Protein AF-A0A1H9B6K7-F1 (afdb_monomer_lite)

Structure (mmCIF, N/CA/C/O backbone):
data_AF-A0A1H9B6K7-F1
#
_entry.id   AF-A0A1H9B6K7-F1
#
loop_
_atom_site.group_PDB
_atom_site.id
_atom_site.type_symbol
_atom_site.label_atom_id
_atom_site.label_alt_id
_atom_site.label_comp_id
_atom_site.label_asym_id
_atom_site.label_entity_id
_atom_site.label_seq_id
_atom_site.pdbx_PDB_ins_code
_atom_site.Cartn_x
_atom_site.Cartn_y
_atom_site.Cartn_z
_atom_site.occupancy
_atom_site.B_iso_or_equiv
_atom_site.auth_seq_id
_atom_site.auth_comp_id
_atom_site.auth_asym_id
_atom_site.auth_atom_id
_atom_site.pdbx_PDB_model_num
ATOM 1 N N . MET A 1 1 ? -21.172 1.525 11.448 1.00 54.69 1 MET A N 1
ATOM 2 C CA . MET A 1 1 ? -20.885 1.721 10.002 1.00 54.69 1 MET A CA 1
ATOM 3 C C . MET A 1 1 ? -21.149 0.443 9.206 1.00 54.69 1 MET A C 1
ATOM 5 O O . MET A 1 1 ? -20.931 -0.644 9.722 1.00 54.69 1 MET A O 1
ATOM 9 N N . ASN A 1 2 ? -21.653 0.548 7.972 1.00 69.19 2 ASN A N 1
ATOM 10 C CA . ASN A 1 2 ? -22.141 -0.598 7.195 1.00 69.19 2 ASN A CA 1
ATOM 11 C C . ASN A 1 2 ? -20.975 -1.510 6.749 1.00 69.19 2 ASN A C 1
ATOM 13 O O . ASN A 1 2 ? -20.124 -1.059 5.982 1.00 69.19 2 ASN A O 1
ATOM 17 N N . LYS A 1 3 ? -20.946 -2.793 7.159 1.00 71.75 3 LYS A N 1
ATOM 18 C CA . LYS A 1 3 ? -19.908 -3.786 6.767 1.00 71.75 3 LYS A CA 1
ATOM 19 C C . LYS A 1 3 ? -19.682 -3.854 5.241 1.00 71.75 3 LYS A C 1
ATOM 21 O O . LYS A 1 3 ? -18.608 -4.229 4.780 1.00 71.75 3 LYS A O 1
ATOM 26 N N . LYS A 1 4 ? -20.683 -3.447 4.451 1.00 78.12 4 LYS A N 1
ATOM 27 C CA . LYS A 1 4 ? -20.613 -3.306 2.988 1.00 78.12 4 LYS A CA 1
ATOM 28 C C . LYS A 1 4 ? -19.596 -2.255 2.517 1.00 78.12 4 LYS A C 1
ATOM 30 O O . LYS A 1 4 ? -18.869 -2.529 1.572 1.00 78.12 4 LYS A O 1
ATOM 35 N N . LEU A 1 5 ? -19.515 -1.092 3.173 1.00 79.62 5 LEU A N 1
ATOM 36 C CA . LEU A 1 5 ? -18.613 -0.001 2.774 1.00 79.62 5 LEU A CA 1
ATOM 37 C C . LEU A 1 5 ? -17.141 -0.392 2.972 1.00 79.62 5 LEU A C 1
ATOM 39 O O . LEU A 1 5 ? -16.317 -0.160 2.096 1.00 79.62 5 LEU A O 1
ATOM 43 N N . TRP A 1 6 ? -16.833 -1.053 4.091 1.00 76.88 6 TRP A N 1
ATOM 44 C CA . TRP A 1 6 ? -15.493 -1.575 4.379 1.00 76.88 6 TRP A CA 1
ATOM 45 C C . TRP A 1 6 ? -15.034 -2.578 3.326 1.00 76.88 6 TRP A C 1
ATOM 47 O O . TRP A 1 6 ? -13.929 -2.467 2.804 1.00 76.88 6 TRP A O 1
ATOM 57 N N . LYS A 1 7 ? -15.907 -3.530 2.974 1.00 78.69 7 LYS A N 1
ATOM 58 C CA . LYS A 1 7 ? -15.622 -4.512 1.923 1.00 78.69 7 LYS A CA 1
ATOM 59 C C . LYS A 1 7 ? -15.437 -3.842 0.562 1.00 78.69 7 LYS A C 1
ATOM 61 O O . LYS A 1 7 ? -14.528 -4.213 -0.165 1.00 78.69 7 LYS A O 1
ATOM 66 N N . LEU A 1 8 ? -16.253 -2.840 0.229 1.00 81.56 8 LEU A N 1
ATOM 67 C CA . LEU A 1 8 ? -16.123 -2.104 -1.029 1.00 81.56 8 LEU A CA 1
ATOM 68 C C . LEU A 1 8 ? -14.763 -1.397 -1.135 1.00 81.56 8 LEU A C 1
ATOM 70 O O . LEU A 1 8 ? -14.057 -1.583 -2.122 1.00 81.56 8 LEU A O 1
ATOM 74 N N . LEU A 1 9 ? -14.378 -0.633 -0.107 1.00 78.88 9 LEU A N 1
ATOM 75 C CA . LEU A 1 9 ? -13.087 0.064 -0.068 1.00 78.88 9 LEU A CA 1
ATOM 76 C C . LEU A 1 9 ? -11.920 -0.918 -0.124 1.00 78.88 9 LEU A C 1
ATOM 78 O O . LEU A 1 9 ? -10.951 -0.691 -0.840 1.00 78.88 9 LEU A O 1
ATOM 82 N N . TRP A 1 10 ? -12.053 -2.046 0.569 1.00 83.12 10 TRP A N 1
ATOM 83 C CA . TRP A 1 10 ? -11.078 -3.121 0.529 1.00 83.12 10 TRP A CA 1
ATOM 84 C C . TRP A 1 10 ? -10.852 -3.669 -0.886 1.00 83.12 10 TRP A C 1
ATOM 86 O O . TRP A 1 10 ? -9.706 -3.830 -1.297 1.00 83.12 10 TRP A O 1
ATOM 96 N N . PHE A 1 11 ? -11.917 -3.910 -1.656 1.00 84.12 11 PHE A N 1
ATOM 97 C CA . PHE A 1 11 ? -11.806 -4.363 -3.050 1.00 84.12 11 PHE A CA 1
ATOM 98 C C . PHE A 1 11 ? -11.338 -3.271 -4.020 1.00 84.12 11 PHE A C 1
ATOM 100 O O . PHE A 1 11 ? -10.838 -3.592 -5.098 1.00 84.12 11 PHE A O 1
ATOM 107 N N . GLY A 1 12 ? -11.455 -1.994 -3.650 1.00 82.88 12 GLY A N 1
ATOM 108 C CA . GLY A 1 12 ? -10.923 -0.887 -4.444 1.00 82.88 12 GLY A CA 1
ATOM 109 C C . GLY A 1 12 ? -9.396 -0.908 -4.552 1.00 82.88 12 GLY A C 1
ATOM 110 O O . GLY A 1 12 ? -8.849 -0.509 -5.575 1.00 82.88 12 GLY A O 1
ATOM 111 N N . VAL A 1 13 ? -8.701 -1.431 -3.539 1.00 84.50 13 VAL A N 1
ATOM 112 C CA . VAL A 1 13 ? -7.232 -1.379 -3.460 1.00 84.50 13 VAL A CA 1
ATOM 113 C C . VAL A 1 13 ? -6.534 -2.260 -4.507 1.00 84.50 13 VAL A C 1
ATOM 115 O O . VAL A 1 13 ? -5.581 -1.786 -5.112 1.00 84.50 13 VAL A O 1
ATOM 118 N N . PRO A 1 14 ? -6.946 -3.509 -4.799 1.00 85.44 14 PRO A N 1
ATOM 119 C CA . PRO A 1 14 ? -6.392 -4.242 -5.941 1.00 85.44 14 PRO A CA 1
ATOM 120 C C . PRO A 1 14 ? -6.702 -3.579 -7.287 1.00 85.44 14 PRO A C 1
ATOM 122 O O . PRO A 1 14 ? -5.875 -3.616 -8.199 1.00 85.44 14 PRO A O 1
ATOM 125 N N . LEU A 1 15 ? -7.874 -2.946 -7.415 1.00 87.69 15 LEU A N 1
ATOM 126 C CA . LEU A 1 15 ? -8.299 -2.304 -8.658 1.00 87.69 15 LEU A CA 1
ATOM 127 C C . LEU A 1 15 ? -7.374 -1.139 -9.037 1.00 87.69 15 LEU A C 1
ATOM 129 O O . LEU A 1 15 ? -7.020 -1.008 -10.207 1.00 87.69 15 LEU A O 1
ATOM 133 N N . THR A 1 16 ? -6.916 -0.338 -8.069 1.00 87.94 16 THR A N 1
ATOM 134 C CA . THR A 1 16 ? -5.966 0.753 -8.348 1.00 87.94 16 THR A CA 1
ATOM 135 C C . THR A 1 16 ? -4.647 0.237 -8.923 1.00 87.94 16 THR A C 1
ATOM 137 O O . THR A 1 16 ? -4.093 0.864 -9.820 1.00 87.94 16 THR A O 1
ATOM 140 N N . LYS A 1 17 ? -4.179 -0.952 -8.515 1.00 89.06 17 LYS A N 1
ATOM 141 C CA . LYS A 1 17 ? -2.950 -1.562 -9.056 1.00 89.06 17 LYS A CA 1
ATOM 142 C C . LYS A 1 17 ? -3.127 -1.987 -10.502 1.00 89.06 17 LYS A C 1
ATOM 144 O O . LYS A 1 17 ? -2.222 -1.781 -11.304 1.00 89.06 17 LYS A O 1
ATOM 149 N N . VAL A 1 18 ? -4.292 -2.534 -10.847 1.00 87.38 18 VAL A N 1
ATOM 150 C CA . VAL A 1 18 ? -4.631 -2.851 -12.241 1.00 87.38 18 VAL A CA 1
ATOM 151 C C . VAL A 1 18 ? -4.620 -1.578 -13.086 1.00 87.38 18 VAL A C 1
ATOM 153 O O . VAL A 1 18 ? -4.029 -1.568 -14.163 1.00 87.38 18 VAL A O 1
ATOM 156 N N . VAL A 1 19 ? -5.200 -0.485 -12.577 1.00 89.56 19 VAL A N 1
ATOM 157 C CA . VAL A 1 19 ? -5.180 0.819 -13.257 1.00 89.56 19 VAL A CA 1
ATOM 158 C C . VAL A 1 19 ? -3.749 1.323 -13.435 1.00 89.56 19 VAL A C 1
ATOM 160 O O . VAL A 1 19 ? -3.380 1.712 -14.539 1.00 89.56 19 VAL A O 1
ATOM 163 N N . TYR A 1 20 ? -2.911 1.282 -12.400 1.00 89.38 20 TYR A N 1
ATOM 164 C CA . TYR A 1 20 ? -1.531 1.751 -12.513 1.00 89.38 20 TYR A CA 1
ATOM 165 C C . TYR A 1 20 ? -0.683 0.877 -13.443 1.00 89.38 20 TYR A C 1
ATOM 167 O O . TYR A 1 20 ? 0.108 1.407 -14.220 1.00 89.38 20 TYR A O 1
ATOM 175 N N . ALA A 1 21 ? -0.874 -0.444 -13.427 1.00 85.12 21 ALA A N 1
ATOM 176 C CA . ALA A 1 21 ? -0.224 -1.357 -14.362 1.00 85.12 21 ALA A CA 1
ATOM 177 C C . ALA A 1 21 ? -0.655 -1.078 -15.811 1.00 85.12 21 ALA A C 1
ATOM 179 O O . ALA A 1 21 ? 0.183 -1.043 -16.710 1.00 85.12 21 ALA A O 1
ATOM 180 N N . PHE A 1 22 ? -1.944 -0.808 -16.041 1.00 88.69 22 PHE A N 1
ATOM 181 C CA . PHE A 1 22 ? -2.456 -0.416 -17.353 1.00 88.69 22 PHE A CA 1
ATOM 182 C C . PHE A 1 22 ? -1.885 0.930 -17.824 1.00 88.69 22 PHE A C 1
ATOM 184 O O . PHE A 1 22 ? -1.476 1.064 -18.979 1.00 88.69 22 PHE A O 1
ATOM 191 N N . LEU A 1 23 ? -1.812 1.924 -16.934 1.00 87.44 23 LEU A N 1
ATOM 192 C CA . LEU A 1 23 ? -1.208 3.223 -17.234 1.00 87.44 23 LEU A CA 1
ATOM 193 C C . LEU A 1 23 ? 0.291 3.098 -17.520 1.00 87.44 23 LEU A C 1
ATOM 195 O O . LEU A 1 23 ? 0.789 3.765 -18.426 1.00 87.44 23 LEU A O 1
ATOM 199 N N . ALA A 1 24 ? 1.000 2.234 -16.792 1.00 84.56 24 ALA A N 1
ATOM 200 C CA . ALA A 1 24 ? 2.410 1.946 -17.027 1.00 84.56 24 ALA A CA 1
ATOM 201 C C . ALA A 1 24 ? 2.603 1.288 -18.398 1.00 84.56 24 ALA A C 1
ATOM 203 O O . ALA A 1 24 ? 3.411 1.751 -19.190 1.00 84.56 24 ALA A O 1
ATOM 204 N N . TYR A 1 25 ? 1.792 0.280 -18.727 1.00 83.06 25 TYR A N 1
ATOM 205 C CA . TYR A 1 25 ? 1.819 -0.367 -20.040 1.00 83.06 25 TYR A CA 1
ATOM 206 C C . TYR A 1 25 ? 1.524 0.610 -21.190 1.00 83.06 25 TYR A C 1
ATOM 208 O O . TYR A 1 25 ? 2.157 0.549 -22.246 1.00 83.06 25 TYR A O 1
ATOM 216 N N . SER A 1 26 ? 0.571 1.522 -20.984 1.00 85.88 26 SER A N 1
ATOM 217 C CA . SER A 1 26 ? 0.190 2.527 -21.983 1.00 85.88 26 SER A CA 1
ATOM 218 C C . SER A 1 26 ? 1.299 3.557 -22.213 1.00 85.88 26 SER A C 1
ATOM 220 O O . SER A 1 26 ? 1.520 3.993 -23.341 1.00 85.88 26 SER A O 1
ATOM 222 N N . ASN A 1 27 ? 2.040 3.913 -21.162 1.00 80.44 27 ASN A N 1
ATOM 223 C CA . ASN A 1 27 ? 3.218 4.768 -21.244 1.00 80.44 27 ASN A CA 1
ATOM 224 C C . ASN A 1 27 ? 4.459 3.911 -21.498 1.00 80.44 27 ASN A C 1
ATOM 226 O O . ASN A 1 27 ? 5.255 3.679 -20.590 1.00 80.44 27 ASN A O 1
ATOM 230 N N . ARG A 1 28 ? 4.617 3.433 -22.741 1.00 69.31 28 ARG A N 1
ATOM 231 C CA . ARG A 1 28 ? 5.777 2.633 -23.158 1.00 69.31 28 ARG A CA 1
ATOM 232 C C . ARG A 1 28 ? 7.077 3.390 -22.895 1.00 69.31 28 ARG A C 1
ATOM 234 O O . ARG A 1 28 ? 7.497 4.218 -23.700 1.00 69.31 28 ARG A O 1
ATOM 241 N N . LYS A 1 29 ? 7.718 3.070 -21.776 1.00 80.00 29 LYS A N 1
ATOM 242 C CA . LYS A 1 29 ? 9.073 3.491 -21.453 1.00 80.00 29 LYS A CA 1
ATOM 243 C C . LYS A 1 29 ? 10.009 2.312 -21.653 1.00 80.00 29 LYS A C 1
ATOM 245 O O . LYS A 1 29 ? 9.654 1.176 -21.333 1.00 80.00 29 LYS A O 1
ATOM 250 N N . GLU A 1 30 ? 11.180 2.581 -22.216 1.00 84.19 30 GLU A N 1
ATOM 251 C CA . GLU A 1 30 ? 12.222 1.568 -22.321 1.00 84.19 30 GLU A CA 1
ATOM 252 C C . GLU A 1 30 ? 12.595 1.091 -20.915 1.00 84.19 30 GLU A C 1
ATOM 254 O O . GLU A 1 30 ? 12.713 1.893 -19.985 1.00 84.19 30 GLU A O 1
ATOM 259 N N . ILE A 1 31 ? 12.677 -0.227 -20.747 1.00 83.62 31 ILE A N 1
ATOM 260 C CA . ILE A 1 31 ? 12.944 -0.822 -19.444 1.00 83.62 31 ILE A CA 1
ATOM 261 C C . ILE A 1 31 ? 14.420 -0.609 -19.137 1.00 83.62 31 ILE A C 1
ATOM 263 O O . ILE A 1 31 ? 15.281 -1.234 -19.751 1.00 83.62 31 ILE A O 1
ATOM 267 N N . ASP A 1 32 ? 14.690 0.230 -18.144 1.00 82.69 32 ASP A N 1
ATOM 268 C CA . ASP A 1 32 ? 16.015 0.414 -17.573 1.00 82.69 32 ASP A CA 1
ATOM 269 C C . ASP A 1 32 ? 15.981 0.018 -16.097 1.00 82.69 32 ASP A C 1
ATOM 271 O O . ASP A 1 32 ? 15.418 0.699 -15.242 1.00 82.69 32 ASP A O 1
ATOM 275 N N . ASN A 1 33 ? 16.594 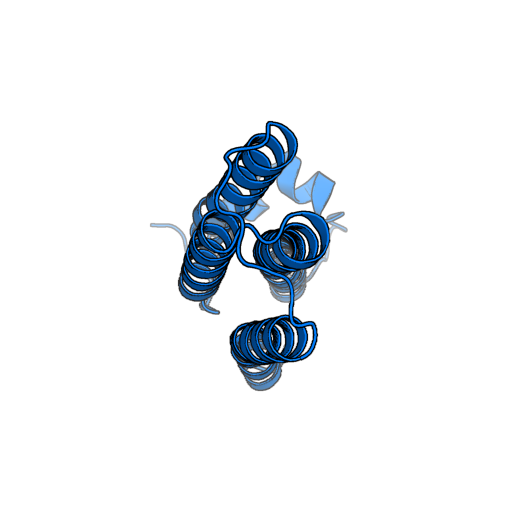-1.124 -15.795 1.00 82.00 33 ASN A N 1
ATOM 276 C CA . ASN A 1 33 ? 16.688 -1.646 -14.436 1.00 82.00 33 ASN A CA 1
ATOM 277 C C . ASN A 1 33 ? 17.926 -1.131 -13.687 1.00 82.00 33 ASN A C 1
ATOM 279 O O . ASN A 1 33 ? 18.292 -1.693 -12.651 1.00 82.00 33 ASN A O 1
ATOM 283 N N . SER A 1 34 ? 18.568 -0.068 -14.180 1.00 83.12 34 SER A N 1
ATOM 284 C CA . SER A 1 34 ? 19.658 0.592 -13.475 1.00 83.12 34 SER A CA 1
ATOM 285 C C . SER A 1 34 ? 19.214 1.032 -12.076 1.00 83.12 34 SER A C 1
ATOM 287 O O . SER A 1 34 ? 18.144 1.617 -11.851 1.00 83.12 34 SER A O 1
ATOM 289 N N . PHE A 1 35 ? 20.039 0.699 -11.084 1.00 75.75 35 PHE A N 1
ATOM 290 C CA . PHE A 1 35 ? 19.767 1.019 -9.689 1.00 75.75 35 PHE A CA 1
ATOM 291 C C . PHE A 1 35 ? 20.222 2.448 -9.392 1.00 75.75 35 PHE A C 1
ATOM 293 O O . PHE A 1 35 ? 21.317 2.699 -8.895 1.00 75.75 35 PHE A O 1
ATOM 300 N N . GLN A 1 36 ? 19.373 3.408 -9.747 1.00 84.12 36 GLN A N 1
ATOM 301 C CA . GLN A 1 36 ? 19.594 4.816 -9.437 1.00 84.12 36 GLN A CA 1
ATOM 302 C C . GLN A 1 36 ? 19.340 5.088 -7.946 1.00 84.12 36 GLN A C 1
ATOM 304 O O . GLN A 1 36 ? 18.469 4.474 -7.326 1.00 84.12 36 GLN A O 1
ATOM 309 N N . MET A 1 37 ? 20.051 6.063 -7.369 1.00 86.62 37 MET A N 1
ATOM 310 C CA . MET A 1 37 ? 19.877 6.449 -5.957 1.00 86.62 37 MET A CA 1
ATOM 311 C C . MET A 1 37 ? 18.441 6.888 -5.639 1.00 86.62 37 MET A C 1
ATOM 313 O O . MET A 1 37 ? 17.933 6.605 -4.557 1.00 86.62 37 MET A O 1
ATOM 317 N N . VAL A 1 38 ? 17.759 7.518 -6.601 1.00 83.56 38 VAL A N 1
ATOM 318 C CA . VAL A 1 38 ? 16.340 7.890 -6.478 1.00 83.56 38 VAL A CA 1
ATOM 319 C C . VAL A 1 38 ? 15.454 6.644 -6.368 1.00 83.56 38 VAL A C 1
ATOM 321 O O . VAL A 1 38 ? 14.600 6.587 -5.484 1.00 83.56 38 VAL A O 1
ATOM 324 N N . SER A 1 39 ? 15.708 5.613 -7.186 1.00 83.94 39 SER A N 1
ATOM 325 C CA . SER A 1 39 ? 15.005 4.323 -7.111 1.00 83.94 39 SER A CA 1
ATOM 326 C C . SER A 1 39 ? 15.174 3.674 -5.740 1.00 83.94 39 SER A C 1
ATOM 328 O O . SER A 1 39 ? 14.206 3.186 -5.162 1.00 83.94 39 SER A O 1
ATOM 330 N N . LEU A 1 40 ? 16.399 3.697 -5.207 1.00 86.62 40 LEU A N 1
ATOM 331 C CA . LEU A 1 40 ? 16.714 3.131 -3.899 1.00 86.62 40 LEU A CA 1
ATOM 332 C C . LEU A 1 40 ? 16.003 3.885 -2.767 1.00 86.62 40 LEU A C 1
ATOM 334 O O . LEU A 1 40 ? 15.415 3.260 -1.887 1.00 86.62 40 LEU A O 1
ATOM 338 N N . LEU A 1 41 ? 16.023 5.218 -2.794 1.00 88.69 41 LEU A N 1
ATOM 339 C CA . LEU A 1 41 ? 15.378 6.044 -1.774 1.00 88.69 41 LEU A CA 1
ATOM 340 C C . LEU A 1 41 ? 13.860 5.823 -1.749 1.00 88.69 41 LEU A C 1
ATOM 342 O O . LEU A 1 41 ? 13.276 5.633 -0.683 1.00 88.69 41 LEU A O 1
ATOM 346 N N . ILE A 1 42 ? 13.233 5.774 -2.925 1.00 87.69 42 ILE A N 1
ATOM 347 C CA . ILE A 1 42 ? 11.802 5.493 -3.059 1.00 87.69 42 ILE A CA 1
ATOM 348 C C . ILE A 1 42 ? 11.464 4.084 -2.568 1.00 87.69 42 ILE A C 1
ATOM 350 O O . ILE A 1 42 ? 10.479 3.905 -1.850 1.00 87.69 42 ILE A O 1
ATOM 354 N N . LEU A 1 43 ? 12.295 3.096 -2.907 1.00 88.81 43 LEU A N 1
ATOM 355 C CA . LEU A 1 43 ? 12.138 1.731 -2.421 1.00 88.81 43 LEU A CA 1
ATOM 356 C C . LEU A 1 43 ? 12.162 1.689 -0.887 1.00 88.81 43 LEU A C 1
ATOM 358 O O . LEU A 1 43 ? 11.259 1.119 -0.283 1.00 88.81 43 LEU A O 1
ATOM 362 N N . ILE A 1 44 ? 13.143 2.334 -0.251 1.00 90.94 44 ILE A N 1
ATOM 363 C CA . ILE A 1 44 ? 13.265 2.376 1.213 1.00 90.94 44 ILE A CA 1
ATOM 364 C C . ILE A 1 44 ? 12.030 3.020 1.849 1.00 90.94 44 ILE A C 1
ATOM 366 O O . ILE A 1 44 ? 11.445 2.444 2.766 1.00 90.94 44 ILE A O 1
ATOM 370 N N . ILE A 1 45 ? 11.598 4.183 1.353 1.00 89.25 45 ILE A N 1
ATOM 371 C CA . ILE A 1 45 ? 10.417 4.875 1.888 1.00 89.25 45 ILE A CA 1
ATOM 372 C C . ILE A 1 45 ? 9.172 3.995 1.735 1.00 89.25 45 ILE A C 1
ATOM 374 O O . ILE A 1 45 ? 8.430 3.820 2.700 1.00 89.25 45 ILE A O 1
ATOM 378 N N . GLY A 1 46 ? 8.964 3.398 0.559 1.00 88.88 46 GLY A N 1
ATOM 379 C CA . GLY A 1 46 ? 7.821 2.523 0.299 1.00 88.88 46 GLY A CA 1
ATOM 380 C C . GLY A 1 46 ? 7.823 1.244 1.146 1.00 88.88 46 GLY A C 1
ATOM 381 O O . GLY A 1 46 ? 6.768 0.795 1.595 1.00 88.88 46 GLY A O 1
ATOM 382 N N . LEU A 1 47 ? 8.999 0.677 1.433 1.00 89.94 47 LEU A N 1
ATOM 383 C CA . LEU A 1 47 ? 9.135 -0.453 2.356 1.00 89.94 47 LEU A CA 1
ATOM 384 C C . LEU A 1 47 ? 8.782 -0.051 3.791 1.00 89.94 47 LEU A C 1
ATOM 386 O O . LEU A 1 47 ? 8.065 -0.790 4.469 1.00 89.94 47 LEU A O 1
ATOM 390 N N . ILE A 1 48 ? 9.235 1.120 4.250 1.00 91.44 48 ILE A N 1
ATOM 391 C CA . ILE A 1 48 ? 8.905 1.639 5.584 1.00 91.44 48 ILE A CA 1
ATOM 392 C C . ILE A 1 48 ? 7.394 1.867 5.704 1.00 91.44 48 ILE A C 1
ATOM 394 O O . ILE A 1 48 ? 6.794 1.411 6.678 1.00 91.44 48 ILE A O 1
ATOM 398 N N . THR A 1 49 ? 6.753 2.505 4.718 1.00 89.06 49 THR A N 1
ATOM 399 C CA . THR A 1 49 ? 5.303 2.762 4.767 1.00 89.06 49 THR A CA 1
ATOM 400 C C . THR A 1 49 ? 4.491 1.468 4.768 1.00 89.06 49 THR A C 1
ATOM 402 O O . THR A 1 49 ? 3.575 1.329 5.580 1.00 89.06 49 THR A O 1
ATOM 405 N N . CYS A 1 50 ? 4.852 0.486 3.933 1.00 88.62 50 CYS A N 1
ATOM 406 C CA . CYS A 1 50 ? 4.187 -0.820 3.916 1.00 88.62 50 CYS A CA 1
ATOM 407 C C . CYS A 1 50 ? 4.399 -1.585 5.227 1.00 88.62 50 CYS A C 1
ATOM 409 O O . CYS A 1 50 ? 3.454 -2.157 5.766 1.00 88.62 50 CYS A O 1
ATOM 411 N N . THR A 1 51 ? 5.615 -1.563 5.777 1.00 89.38 51 THR A N 1
ATOM 412 C CA . THR A 1 51 ? 5.933 -2.243 7.041 1.00 89.38 51 THR A CA 1
ATOM 413 C C . THR A 1 51 ? 5.160 -1.632 8.205 1.00 89.38 51 THR A C 1
ATOM 415 O O . THR A 1 51 ? 4.557 -2.362 8.988 1.00 89.38 51 THR A O 1
ATOM 418 N N . LEU A 1 52 ? 5.112 -0.299 8.300 1.00 88.94 52 LEU A N 1
ATOM 419 C CA . LEU A 1 52 ? 4.305 0.393 9.308 1.00 88.94 52 LEU A CA 1
ATOM 420 C C . LEU A 1 52 ? 2.822 0.047 9.167 1.00 88.94 52 LEU A C 1
ATOM 422 O O . LEU A 1 52 ? 2.168 -0.236 10.170 1.00 88.94 52 LEU A O 1
ATOM 426 N N . SER A 1 53 ? 2.314 0.004 7.933 1.00 87.69 53 SER A N 1
ATOM 427 C CA . SER A 1 53 ? 0.937 -0.397 7.646 1.00 87.69 53 SER A CA 1
ATOM 428 C C . SER A 1 53 ? 0.640 -1.817 8.148 1.00 87.69 53 SER A C 1
ATOM 430 O O . SER A 1 53 ? -0.315 -2.020 8.895 1.00 87.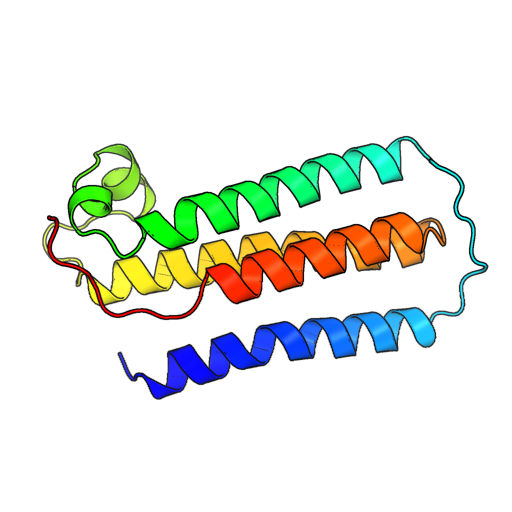69 53 SER A O 1
ATOM 432 N N . ILE A 1 54 ? 1.518 -2.784 7.861 1.00 87.62 54 ILE A N 1
ATOM 433 C CA . ILE A 1 54 ? 1.395 -4.170 8.341 1.00 87.62 54 ILE A CA 1
ATOM 434 C C . ILE A 1 54 ? 1.466 -4.245 9.871 1.00 87.62 54 ILE A C 1
ATOM 436 O O . ILE A 1 54 ? 0.643 -4.914 10.493 1.00 87.62 54 ILE A O 1
ATOM 440 N N . LEU A 1 55 ? 2.423 -3.567 10.505 1.00 88.00 55 LEU A N 1
ATOM 441 C CA . LEU A 1 55 ? 2.593 -3.622 11.961 1.00 88.00 55 LEU A CA 1
ATOM 442 C C . LEU A 1 55 ? 1.400 -3.018 12.707 1.00 88.00 55 LEU A C 1
ATOM 444 O O . LEU A 1 55 ? 0.986 -3.547 13.740 1.00 88.00 55 LEU A O 1
ATOM 448 N N . LEU A 1 56 ? 0.846 -1.922 12.189 1.00 86.56 56 LEU A N 1
ATOM 449 C CA . LEU A 1 56 ? -0.302 -1.253 12.791 1.00 86.56 56 LEU A CA 1
ATOM 450 C C . LEU A 1 56 ? -1.613 -1.982 12.494 1.00 86.56 56 LEU A C 1
ATOM 452 O O . LEU A 1 56 ? -2.470 -2.004 13.372 1.00 86.56 56 LEU A O 1
ATOM 456 N N . SER A 1 57 ? -1.740 -2.662 11.349 1.00 84.88 57 SER A N 1
ATOM 457 C CA . SER A 1 57 ? -2.950 -3.408 10.961 1.00 84.88 57 SER A CA 1
ATOM 458 C C . SER A 1 57 ? -3.462 -4.357 12.047 1.00 84.88 57 SER A C 1
ATOM 460 O O . SER A 1 57 ? -4.661 -4.480 12.269 1.00 84.88 57 SER A O 1
ATOM 462 N N . ARG A 1 58 ? -2.549 -4.998 12.784 1.00 80.19 58 ARG A N 1
ATOM 463 C CA . ARG A 1 58 ? -2.893 -5.923 13.871 1.00 80.19 58 ARG A CA 1
ATOM 464 C C . ARG A 1 58 ? -3.319 -5.207 15.147 1.00 80.19 58 ARG A C 1
ATOM 466 O O . ARG A 1 58 ? -4.113 -5.747 15.908 1.00 80.19 58 ARG A O 1
ATOM 473 N N . LYS A 1 59 ? -2.782 -4.010 15.379 1.00 84.94 59 LYS A N 1
ATOM 474 C CA . LYS A 1 59 ? -2.999 -3.233 16.602 1.00 84.94 59 LYS A CA 1
ATOM 475 C C . LYS A 1 59 ? -4.273 -2.397 16.542 1.00 84.94 59 LYS A C 1
ATOM 477 O O . LYS A 1 59 ? -4.905 -2.211 17.570 1.00 84.94 59 LYS A O 1
ATOM 482 N N . ILE A 1 60 ? -4.698 -1.948 15.357 1.00 85.50 60 ILE A N 1
ATOM 483 C CA . ILE A 1 60 ? -5.903 -1.109 15.215 1.00 85.50 60 ILE A CA 1
ATOM 484 C C . ILE A 1 60 ? -7.211 -1.815 15.603 1.00 85.50 60 ILE A C 1
ATOM 486 O O . ILE A 1 60 ? -8.224 -1.141 15.759 1.00 85.50 60 ILE A O 1
ATOM 490 N N . TYR A 1 61 ? -7.206 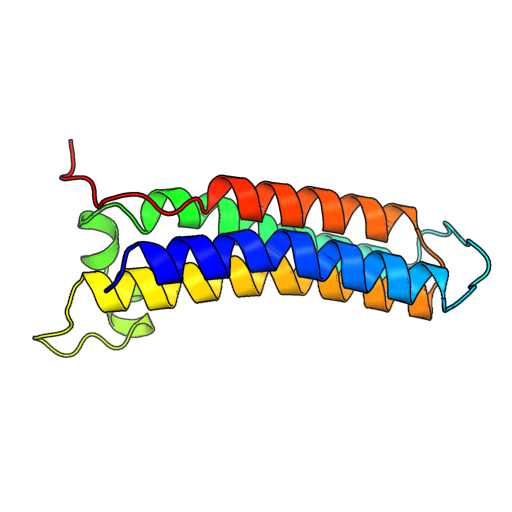-3.141 15.760 1.00 82.69 61 TYR A N 1
ATOM 491 C CA . TYR A 1 61 ? -8.366 -3.927 16.199 1.00 82.69 61 TYR A CA 1
ATOM 492 C C . TYR A 1 61 ? -8.290 -4.351 17.676 1.00 82.69 61 TYR A C 1
ATOM 494 O O . TYR A 1 61 ? -9.151 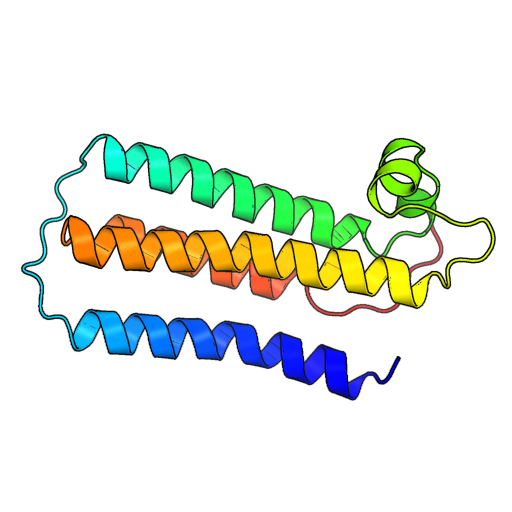-5.099 18.135 1.00 82.69 61 TYR A O 1
ATOM 502 N N . GLN A 1 62 ? -7.257 -3.913 18.405 1.00 84.50 62 GLN A N 1
ATOM 503 C CA . GLN A 1 62 ? -7.096 -4.146 19.843 1.00 84.50 62 GLN A CA 1
ATOM 504 C C . GLN A 1 62 ? -7.598 -2.929 20.617 1.00 84.50 62 GLN A C 1
ATOM 506 O O . GLN A 1 62 ? -7.236 -1.795 20.292 1.00 84.50 62 GLN A O 1
ATOM 511 N N . LYS A 1 63 ? -8.396 -3.145 21.664 1.00 77.69 63 LYS A N 1
ATOM 512 C CA . LYS A 1 63 ? -8.989 -2.048 22.440 1.00 77.69 63 LYS A CA 1
ATOM 513 C C . LYS A 1 63 ? -7.916 -1.244 23.185 1.00 77.69 63 LYS A C 1
ATOM 515 O O . LYS A 1 63 ? -7.891 -0.016 23.074 1.00 77.69 63 LYS A O 1
ATOM 520 N N . ASN A 1 64 ? -6.941 -1.930 23.787 1.00 80.88 64 ASN A N 1
ATOM 521 C CA . ASN A 1 64 ? -5.762 -1.332 24.428 1.00 80.88 64 ASN A CA 1
ATOM 522 C C . ASN A 1 64 ? -4.966 -0.358 23.535 1.00 80.88 64 ASN A C 1
ATOM 524 O O . ASN A 1 64 ? -4.328 0.574 24.032 1.00 80.88 64 ASN A O 1
ATOM 528 N N . PHE A 1 65 ? -4.993 -0.522 22.206 1.00 83.31 65 PHE A N 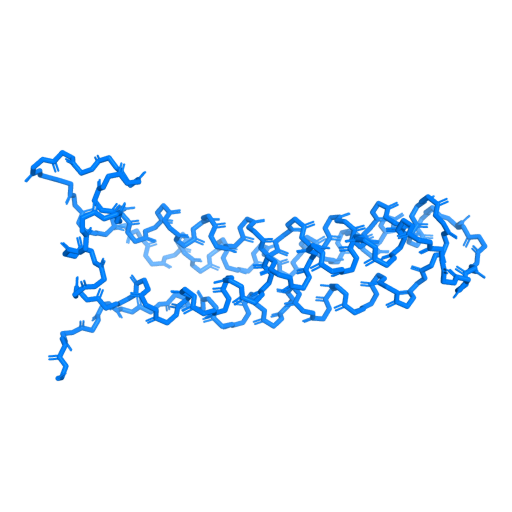1
ATOM 529 C CA . PHE A 1 65 ? -4.290 0.385 21.292 1.00 83.31 65 PHE A CA 1
ATOM 530 C C . PHE A 1 65 ? -4.836 1.817 21.368 1.00 83.31 65 PHE A C 1
ATOM 532 O O . PHE A 1 65 ? -4.062 2.777 21.363 1.00 83.31 65 PHE A O 1
ATOM 539 N N . TYR A 1 66 ? -6.155 1.964 21.505 1.00 78.44 66 TYR A N 1
ATOM 540 C CA . TYR A 1 66 ? -6.820 3.264 21.607 1.00 78.44 66 TYR A CA 1
ATOM 541 C C . TYR A 1 66 ? -6.695 3.886 22.990 1.00 78.44 66 TYR A C 1
ATOM 543 O O . TYR A 1 66 ? -6.923 5.083 23.135 1.00 78.44 66 TYR A O 1
ATOM 551 N N . GLU A 1 67 ? -6.290 3.123 24.006 1.00 78.75 67 GLU A N 1
ATOM 552 C CA . GLU A 1 67 ? -6.026 3.663 25.337 1.00 78.75 67 GLU A CA 1
ATOM 553 C C . GLU A 1 67 ? -4.734 4.488 25.391 1.00 78.75 67 GLU A C 1
ATOM 555 O O . GLU A 1 67 ? -4.616 5.396 26.223 1.00 78.75 67 GLU A O 1
ATOM 560 N N . ASN A 1 68 ? -3.810 4.245 24.453 1.00 80.75 68 ASN A N 1
ATOM 561 C CA . ASN A 1 68 ? -2.525 4.924 24.360 1.00 80.75 68 ASN A CA 1
ATOM 562 C C . ASN A 1 68 ? -2.684 6.436 24.100 1.00 80.75 68 ASN A C 1
ATOM 564 O O . ASN A 1 68 ? -3.358 6.874 23.164 1.00 80.75 68 ASN A O 1
ATOM 568 N N . LYS A 1 69 ? -1.990 7.252 24.904 1.00 78.81 69 LYS A N 1
ATOM 569 C CA . LYS A 1 69 ? -2.015 8.722 24.838 1.00 78.81 69 LYS A CA 1
ATOM 570 C C . LYS A 1 69 ? -1.635 9.266 23.456 1.00 78.81 69 LYS A C 1
ATOM 572 O O . LYS A 1 69 ? -2.221 10.254 23.019 1.00 78.81 69 LYS A O 1
ATOM 577 N N . LEU A 1 70 ? -0.695 8.620 22.760 1.00 79.19 70 LEU A N 1
ATOM 578 C CA . LEU A 1 70 ? -0.289 9.026 21.410 1.00 79.19 70 LEU A CA 1
ATOM 579 C C . LEU A 1 70 ? -1.421 8.828 20.398 1.00 79.19 70 LEU A C 1
ATOM 581 O O . LEU A 1 70 ? -1.702 9.725 19.610 1.00 79.19 70 LEU A O 1
ATOM 585 N N . VAL A 1 71 ? -2.112 7.689 20.465 1.00 76.94 71 VAL A N 1
ATOM 586 C CA . VAL A 1 71 ? -3.223 7.350 19.564 1.00 76.94 71 VAL A CA 1
ATOM 587 C C . VAL A 1 71 ? -4.410 8.284 19.810 1.00 76.94 71 VAL A C 1
ATOM 589 O O . VAL A 1 71 ? -4.944 8.858 18.864 1.00 76.94 71 VAL A O 1
ATOM 592 N N . LYS A 1 72 ? -4.748 8.550 21.080 1.00 75.06 72 LYS A N 1
ATOM 593 C CA . LYS A 1 72 ? -5.785 9.531 21.457 1.00 75.06 72 LYS A CA 1
ATOM 594 C C . LYS A 1 72 ? -5.475 10.942 20.957 1.00 75.06 72 LYS A C 1
ATOM 596 O O . LYS A 1 72 ? -6.380 11.633 20.492 1.00 75.06 72 LYS A O 1
ATOM 601 N N . SER A 1 73 ? -4.210 11.360 21.043 1.00 78.25 73 SER A N 1
ATOM 602 C CA . SER A 1 73 ? -3.766 12.663 20.539 1.00 78.25 73 SER A CA 1
ATOM 603 C C . SER A 1 73 ? -3.821 12.740 19.015 1.00 78.25 73 SER A C 1
ATOM 605 O O . SER A 1 73 ? -4.136 13.797 18.483 1.00 78.25 73 SER A O 1
ATOM 607 N N . PHE A 1 74 ? -3.507 11.645 18.320 1.00 76.44 74 PHE A N 1
ATOM 608 C CA . PHE A 1 74 ? -3.438 11.614 16.860 1.00 76.44 74 PHE A CA 1
ATOM 609 C C . PHE A 1 74 ? -4.822 11.552 16.203 1.00 76.44 74 PHE A C 1
ATOM 611 O O . PHE A 1 74 ? -5.068 12.230 15.214 1.00 76.44 74 PHE A O 1
ATOM 618 N N . ILE A 1 75 ? -5.743 10.771 16.774 1.00 74.19 75 ILE A N 1
ATOM 619 C CA . ILE A 1 75 ? -7.120 10.636 16.269 1.00 74.19 75 ILE A CA 1
ATOM 620 C C . ILE A 1 75 ? -7.990 11.832 16.691 1.00 74.19 75 ILE A C 1
ATOM 622 O O . ILE A 1 75 ? -9.071 12.040 16.149 1.00 74.19 75 ILE A O 1
ATOM 626 N N . GLY A 1 76 ? -7.522 12.653 17.638 1.00 62.19 76 GLY A N 1
ATOM 627 C CA . GLY A 1 76 ? -8.301 13.768 18.166 1.00 62.19 76 GLY A CA 1
ATOM 628 C C . GLY A 1 76 ? -9.491 13.258 18.973 1.00 62.19 76 GLY A C 1
ATOM 629 O O . GLY A 1 76 ? -10.639 13.569 18.665 1.00 62.19 76 GLY A O 1
ATOM 630 N N . SER A 1 77 ? -9.217 12.439 19.996 1.00 54.09 77 SER A N 1
ATOM 631 C CA . SER A 1 77 ? -10.250 11.910 20.890 1.00 54.09 77 SER A CA 1
ATOM 632 C C . SER A 1 77 ? -10.988 13.057 21.589 1.00 54.09 77 SER A C 1
ATOM 634 O O . SER A 1 77 ? -10.543 13.612 22.593 1.00 54.09 77 SER A O 1
ATOM 636 N N . THR A 1 78 ? -12.159 13.403 21.063 1.00 52.78 78 THR A N 1
ATOM 637 C CA . THR A 1 78 ? -13.222 13.981 21.876 1.00 52.78 78 THR A CA 1
ATOM 638 C C . THR A 1 78 ? -13.716 12.887 22.823 1.00 52.78 78 THR A C 1
ATOM 640 O O . THR A 1 78 ? -13.734 11.710 22.464 1.00 52.78 78 THR A O 1
ATOM 643 N N . LYS A 1 79 ? -14.109 13.255 24.048 1.00 51.84 79 LYS A N 1
ATOM 644 C CA . LYS A 1 79 ? -14.512 12.326 25.127 1.00 51.84 79 LYS A CA 1
ATOM 645 C C . LYS A 1 79 ? -15.640 11.330 24.763 1.00 51.84 79 LYS A C 1
ATOM 647 O O . LYS A 1 79 ? -15.914 10.459 25.575 1.00 51.84 79 LYS A O 1
ATOM 652 N N . ASN A 1 80 ? -16.248 11.438 23.575 1.00 52.56 80 ASN A N 1
ATOM 653 C CA . ASN A 1 80 ? -17.375 10.639 23.080 1.00 52.56 80 ASN A CA 1
ATOM 654 C C . ASN A 1 80 ? -17.164 10.095 21.647 1.00 52.56 80 ASN A C 1
ATOM 656 O O . ASN A 1 80 ? -18.141 9.839 20.945 1.00 52.56 80 ASN A O 1
ATOM 660 N N . ALA A 1 81 ? -15.923 9.992 21.158 1.00 57.41 81 ALA A N 1
ATOM 661 C CA . ALA A 1 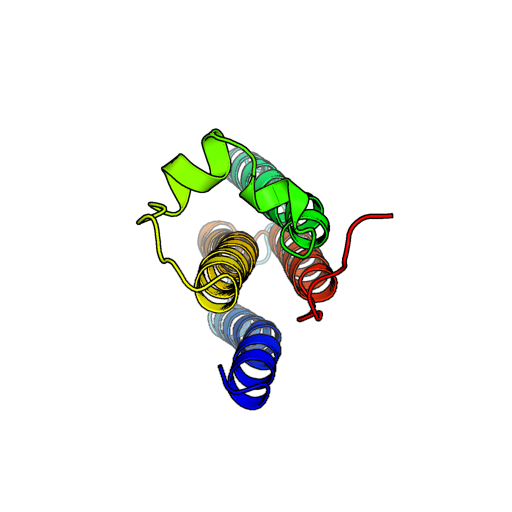81 ? -15.684 9.440 19.826 1.00 57.41 81 ALA A CA 1
ATOM 662 C C . ALA A 1 81 ? -16.100 7.958 19.783 1.00 57.41 81 ALA A C 1
ATOM 664 O O . ALA A 1 81 ? -15.599 7.154 20.561 1.00 57.41 81 ALA A O 1
ATOM 665 N N . ASP A 1 82 ? -17.020 7.618 18.878 1.00 69.12 82 ASP A N 1
ATOM 666 C CA . ASP A 1 82 ? -17.436 6.243 18.598 1.00 69.12 82 ASP A CA 1
ATOM 667 C C . ASP A 1 82 ? -16.203 5.432 18.159 1.00 69.12 82 ASP A C 1
ATOM 669 O O . ASP A 1 82 ? -15.565 5.759 17.150 1.00 69.12 82 ASP A O 1
ATOM 673 N N . ASP A 1 83 ? -15.846 4.392 18.920 1.00 71.06 83 ASP A N 1
ATOM 674 C CA . ASP A 1 83 ? -14.677 3.539 18.663 1.00 71.06 83 ASP A CA 1
ATOM 675 C C . ASP A 1 83 ? -14.668 3.024 17.214 1.00 71.06 83 ASP A C 1
ATOM 677 O O . ASP A 1 83 ? -13.616 2.927 16.579 1.00 71.06 83 ASP A O 1
ATOM 681 N N . SER A 1 84 ? -15.848 2.786 16.631 1.00 72.94 84 SER A N 1
ATOM 682 C CA . SER A 1 84 ? -15.979 2.316 15.250 1.00 72.94 84 SER A CA 1
ATOM 683 C C . SER A 1 84 ? -15.553 3.349 14.196 1.00 72.94 84 SER A C 1
ATOM 685 O O . SER A 1 84 ? -15.072 2.972 13.122 1.00 72.94 84 SER A O 1
ATOM 687 N N . ALA A 1 85 ? -15.692 4.646 14.488 1.00 76.31 85 ALA A N 1
ATOM 688 C CA . ALA A 1 85 ? -15.246 5.726 13.612 1.00 76.31 85 ALA A CA 1
ATOM 689 C C . ALA A 1 85 ? -13.721 5.887 13.669 1.00 76.31 85 ALA A C 1
ATOM 691 O O . ALA A 1 85 ? -13.075 6.010 12.628 1.00 76.31 85 ALA A O 1
ATOM 692 N N . SER A 1 86 ? -13.138 5.802 14.867 1.00 79.06 86 SER A N 1
ATOM 693 C CA . SER A 1 86 ? -11.687 5.874 15.084 1.00 79.06 86 SER A CA 1
ATOM 694 C C . SER A 1 86 ? -10.941 4.746 14.364 1.00 79.06 86 SER A C 1
ATOM 696 O O . SER A 1 86 ? -9.950 4.998 13.675 1.00 79.06 86 SER A O 1
ATOM 698 N N . VAL A 1 87 ? -11.459 3.514 14.449 1.00 81.50 87 VAL A N 1
ATOM 699 C CA . VAL A 1 87 ? -10.883 2.356 13.743 1.00 81.50 87 VAL A CA 1
ATOM 700 C C . VAL A 1 87 ? -10.937 2.558 12.234 1.00 81.50 87 VAL A C 1
ATOM 702 O O . VAL A 1 87 ? -9.973 2.259 11.534 1.00 81.50 87 VAL A O 1
ATOM 705 N N . PHE A 1 88 ? -12.034 3.103 11.712 1.00 82.44 88 PHE A N 1
ATOM 706 C CA . PHE A 1 88 ? -12.155 3.347 10.280 1.00 82.44 88 PHE A CA 1
ATOM 707 C C . PHE A 1 88 ? -11.191 4.407 9.763 1.00 82.44 88 PHE A C 1
ATOM 709 O O . PHE A 1 88 ? -10.572 4.205 8.719 1.00 82.44 88 PHE A O 1
ATOM 716 N N . VAL A 1 89 ? -11.032 5.515 10.490 1.00 83.00 89 VAL A N 1
ATOM 717 C CA . VAL A 1 89 ? -10.063 6.556 10.126 1.00 83.00 89 VAL A CA 1
ATOM 718 C C . VAL A 1 89 ? -8.666 5.949 10.034 1.00 83.00 89 VAL A C 1
ATOM 720 O O . VAL A 1 89 ? -7.996 6.105 9.014 1.00 83.00 89 VAL A O 1
ATOM 723 N N . LEU A 1 90 ? -8.256 5.168 11.034 1.00 85.19 90 LEU A N 1
ATOM 724 C CA . LEU A 1 90 ? -6.961 4.495 10.997 1.00 85.19 90 LEU A CA 1
ATOM 725 C C . LEU A 1 90 ? -6.863 3.466 9.871 1.00 85.19 90 LEU A C 1
ATOM 727 O O . LEU A 1 90 ? -5.874 3.465 9.150 1.00 85.19 90 LEU A O 1
ATOM 731 N N . PHE A 1 91 ? -7.884 2.636 9.664 1.00 86.44 91 PHE A N 1
ATOM 732 C CA . PHE A 1 91 ? -7.926 1.676 8.561 1.00 86.44 91 PHE A CA 1
ATOM 733 C C . PHE A 1 91 ? -7.721 2.364 7.202 1.00 86.44 91 PHE A C 1
ATOM 735 O O . PHE A 1 91 ? -6.863 1.950 6.420 1.00 86.44 91 PHE A O 1
ATOM 742 N N . THR A 1 92 ? -8.447 3.455 6.934 1.00 84.44 92 THR A N 1
ATOM 743 C CA . THR A 1 92 ? -8.280 4.222 5.689 1.00 84.44 92 THR A CA 1
ATOM 744 C C . THR A 1 92 ? -6.888 4.842 5.576 1.00 84.44 92 THR A C 1
ATOM 746 O O . THR A 1 92 ? -6.305 4.823 4.493 1.00 84.44 92 THR A O 1
ATOM 749 N N . MET A 1 93 ? -6.308 5.311 6.685 1.00 86.25 93 MET A N 1
ATOM 750 C CA . MET A 1 93 ? -4.941 5.830 6.719 1.00 86.25 93 MET A CA 1
ATOM 751 C C . MET A 1 93 ? -3.900 4.743 6.411 1.00 86.25 93 MET A C 1
ATOM 753 O O . MET A 1 93 ? -2.993 4.981 5.616 1.00 86.25 93 MET A O 1
ATOM 757 N N . LEU A 1 94 ? -4.029 3.543 6.990 1.00 87.06 94 LEU A N 1
ATOM 758 C CA . LEU A 1 94 ? -3.101 2.430 6.751 1.00 87.06 94 LEU A CA 1
ATOM 759 C C . LEU A 1 94 ? -3.168 1.930 5.305 1.00 87.06 94 LEU A C 1
ATOM 761 O O . LEU A 1 94 ? -2.123 1.650 4.707 1.00 87.06 94 LEU A O 1
ATOM 765 N N . ILE A 1 95 ? -4.371 1.871 4.726 1.00 86.88 95 ILE A N 1
ATOM 766 C CA . ILE A 1 95 ? -4.553 1.591 3.297 1.00 86.88 95 ILE A CA 1
ATOM 767 C C . ILE A 1 95 ? -3.925 2.696 2.449 1.00 86.88 95 ILE A C 1
ATOM 769 O O . ILE A 1 95 ? -3.194 2.389 1.511 1.00 86.88 95 ILE A O 1
ATOM 773 N N . GLY A 1 96 ? -4.142 3.965 2.799 1.00 86.56 96 GLY A N 1
ATOM 774 C CA . GLY A 1 96 ? -3.533 5.101 2.106 1.00 86.56 96 GLY A CA 1
ATOM 775 C C . GLY A 1 96 ? -2.004 5.039 2.105 1.00 86.56 96 GLY A C 1
ATOM 776 O O . GLY A 1 96 ? -1.381 5.240 1.069 1.00 86.56 96 GLY A O 1
ATOM 777 N N . LEU A 1 97 ? -1.384 4.673 3.232 1.00 86.75 97 LEU A N 1
ATOM 778 C CA . LEU A 1 97 ? 0.069 4.482 3.324 1.00 86.75 97 LEU A CA 1
ATOM 779 C C . LEU A 1 97 ? 0.578 3.368 2.397 1.00 86.75 97 LEU A C 1
ATOM 781 O O . LEU A 1 97 ? 1.618 3.534 1.753 1.00 86.75 97 LEU A O 1
ATOM 785 N N . ALA A 1 98 ? -0.152 2.252 2.312 1.00 87.31 98 ALA A N 1
ATOM 786 C CA . ALA A 1 98 ? 0.168 1.165 1.390 1.00 87.31 98 ALA A CA 1
ATOM 787 C C . ALA A 1 98 ? -0.048 1.577 -0.078 1.00 87.31 98 ALA A C 1
ATOM 789 O O . ALA A 1 98 ? 0.713 1.161 -0.954 1.00 87.31 98 ALA A O 1
ATOM 790 N N . GLU A 1 99 ? -1.050 2.411 -0.364 1.00 88.50 99 GLU A N 1
ATOM 791 C CA . GLU A 1 99 ? -1.318 2.943 -1.704 1.00 88.50 99 GLU A CA 1
ATOM 792 C C . GLU A 1 99 ? -0.207 3.878 -2.180 1.00 88.50 99 GLU A C 1
ATOM 794 O O . GLU A 1 99 ? 0.231 3.785 -3.324 1.00 88.50 99 GLU A O 1
ATOM 799 N N . THR A 1 100 ? 0.316 4.724 -1.291 1.00 88.00 100 THR A N 1
ATOM 800 C CA . THR A 1 100 ? 1.430 5.628 -1.602 1.00 88.00 100 THR A CA 1
ATOM 801 C C . THR A 1 100 ? 2.659 4.867 -2.101 1.00 88.00 100 THR A C 1
ATOM 803 O O . THR A 1 100 ? 3.314 5.315 -3.039 1.00 88.00 100 THR A O 1
ATOM 806 N N . ALA A 1 101 ? 2.949 3.681 -1.552 1.00 87.75 101 ALA A N 1
ATOM 807 C CA . ALA A 1 101 ? 4.042 2.841 -2.044 1.00 87.75 101 ALA A CA 1
ATOM 808 C C . ALA A 1 101 ? 3.806 2.354 -3.487 1.00 87.75 101 ALA A C 1
ATOM 810 O O . ALA A 1 101 ? 4.734 2.358 -4.294 1.00 87.75 101 ALA A O 1
ATOM 811 N N . ALA A 1 102 ? 2.568 1.993 -3.839 1.00 88.50 102 ALA A N 1
ATOM 812 C CA . ALA A 1 102 ? 2.204 1.615 -5.207 1.00 88.50 102 ALA A CA 1
ATOM 813 C C . ALA A 1 102 ? 2.239 2.811 -6.176 1.00 88.50 102 ALA A C 1
ATOM 815 O O . ALA A 1 102 ? 2.689 2.677 -7.312 1.00 88.50 102 ALA A O 1
ATOM 816 N N . LEU A 1 103 ? 1.834 4.000 -5.726 1.00 90.00 103 LEU A N 1
ATOM 817 C CA . LEU A 1 103 ? 1.972 5.235 -6.503 1.00 90.00 103 LEU A CA 1
ATOM 818 C C . LEU A 1 103 ? 3.440 5.584 -6.754 1.00 90.00 103 LEU A C 1
ATOM 820 O O . LEU A 1 103 ? 3.809 5.928 -7.872 1.00 90.00 103 LEU A O 1
ATOM 824 N N . PHE A 1 104 ? 4.296 5.446 -5.744 1.00 88.44 104 PHE A N 1
ATOM 825 C CA . PHE A 1 104 ? 5.735 5.614 -5.902 1.00 88.44 104 PHE A CA 1
ATOM 826 C C . PHE A 1 104 ? 6.337 4.608 -6.885 1.00 88.44 104 PHE A C 1
ATOM 828 O O . PHE A 1 104 ? 7.150 4.994 -7.719 1.00 88.44 104 PHE A O 1
ATOM 835 N N . ALA A 1 105 ? 5.889 3.352 -6.843 1.00 87.00 105 ALA A N 1
ATOM 836 C CA . ALA A 1 105 ? 6.242 2.323 -7.817 1.00 87.00 105 ALA A CA 1
ATOM 837 C C . ALA A 1 105 ? 5.925 2.770 -9.255 1.00 87.00 105 ALA A C 1
ATOM 839 O O . ALA A 1 105 ? 6.769 2.686 -10.148 1.00 87.00 105 ALA A O 1
ATOM 840 N N . PHE A 1 106 ? 4.708 3.285 -9.461 1.00 89.56 106 PHE A N 1
ATOM 841 C CA . PHE A 1 106 ? 4.242 3.788 -10.748 1.00 89.56 106 PHE A CA 1
ATOM 842 C C . PHE A 1 106 ? 5.043 5.004 -11.225 1.00 89.56 106 PHE A C 1
ATOM 844 O O . PHE A 1 106 ? 5.573 4.994 -12.335 1.00 89.56 106 PHE A O 1
ATOM 851 N N . VAL A 1 107 ? 5.174 6.036 -10.387 1.00 87.75 107 VAL A N 1
ATOM 852 C CA . VAL A 1 107 ? 5.928 7.255 -10.720 1.00 87.75 107 VAL A CA 1
ATOM 853 C C . VAL A 1 107 ? 7.377 6.913 -11.047 1.00 87.75 107 VAL A C 1
ATOM 855 O O . VAL A 1 107 ? 7.922 7.421 -12.026 1.00 87.75 107 VAL A O 1
ATOM 858 N N . GLN A 1 108 ? 7.987 6.002 -10.287 1.00 85.69 108 GLN A N 1
ATOM 859 C CA . GLN A 1 108 ? 9.360 5.587 -10.530 1.00 85.69 108 GLN A CA 1
ATOM 860 C C . GLN A 1 108 ? 9.524 4.895 -11.879 1.00 85.69 108 GLN A C 1
ATOM 862 O O . GLN A 1 108 ? 10.471 5.205 -12.604 1.00 85.69 108 GLN A O 1
ATOM 867 N N . TYR A 1 109 ? 8.590 4.017 -12.248 1.00 88.00 109 TYR A N 1
ATOM 868 C CA . TYR A 1 109 ? 8.570 3.416 -13.578 1.00 88.00 109 TYR A CA 1
ATOM 869 C C . TYR A 1 109 ? 8.461 4.487 -14.676 1.00 88.00 109 TYR A C 1
ATOM 871 O O . TYR A 1 109 ? 9.255 4.487 -15.614 1.00 88.00 109 TYR A O 1
ATOM 879 N N . ILE A 1 110 ? 7.555 5.459 -14.530 1.00 86.88 110 ILE A N 1
ATOM 880 C CA . ILE A 1 110 ? 7.386 6.545 -15.509 1.00 86.88 110 ILE A CA 1
ATOM 881 C C . ILE A 1 110 ? 8.637 7.425 -15.623 1.00 86.88 110 ILE A C 1
ATOM 883 O O . ILE A 1 110 ? 8.950 7.898 -16.715 1.00 86.88 110 ILE A O 1
ATOM 887 N N . LEU A 1 111 ? 9.385 7.650 -14.541 1.00 84.50 111 LEU A N 1
ATOM 888 C CA . LEU A 1 111 ? 10.591 8.484 -14.559 1.00 84.50 111 LEU A CA 1
ATOM 889 C C . LEU A 1 111 ? 11.830 7.736 -15.052 1.00 84.50 111 LEU A C 1
ATOM 891 O O . LEU A 1 111 ? 12.575 8.274 -15.870 1.00 84.50 111 LEU A O 1
ATOM 895 N N . THR A 1 112 ? 12.027 6.501 -14.601 1.00 85.62 112 THR A N 1
ATOM 896 C CA . THR A 1 112 ? 13.300 5.776 -14.760 1.00 85.62 112 THR A CA 1
ATOM 897 C C . THR A 1 112 ? 13.215 4.535 -15.633 1.00 85.62 112 THR A C 1
ATOM 899 O O . THR A 1 112 ? 14.247 4.045 -16.054 1.00 85.62 112 THR A O 1
ATOM 902 N N . GLY A 1 113 ? 12.019 4.015 -15.916 1.00 85.25 113 GLY A N 1
ATOM 903 C CA . GLY A 1 113 ? 11.856 2.723 -16.590 1.00 85.25 113 GLY A CA 1
ATOM 904 C C . GLY A 1 113 ? 12.155 1.510 -15.697 1.00 85.25 113 GLY A C 1
ATOM 905 O O . GLY A 1 113 ? 12.063 0.377 -16.172 1.00 85.25 113 GLY A O 1
ATOM 906 N N . ASN A 1 114 ? 12.470 1.715 -14.410 1.00 87.06 114 ASN A N 1
ATOM 907 C CA . ASN A 1 114 ? 12.854 0.639 -13.499 1.00 87.06 114 ASN A CA 1
ATOM 908 C C . ASN A 1 114 ? 11.640 -0.177 -13.045 1.00 87.06 114 ASN A C 1
ATOM 910 O O . ASN A 1 114 ? 10.912 0.182 -12.114 1.00 87.06 114 ASN A O 1
ATOM 914 N N . LEU A 1 115 ? 11.440 -1.306 -13.721 1.00 86.56 115 LEU A N 1
ATOM 915 C CA . LEU A 1 115 ? 10.328 -2.213 -13.469 1.00 86.56 115 LEU A CA 1
ATOM 916 C C . LEU A 1 115 ? 10.519 -2.994 -12.162 1.00 86.56 115 LEU A C 1
ATOM 918 O O . LEU A 1 115 ? 9.542 -3.258 -11.467 1.00 86.56 115 LEU A O 1
ATOM 922 N N . ILE A 1 116 ? 11.762 -3.338 -11.802 1.00 88.81 116 ILE A N 1
ATOM 923 C CA . ILE A 1 116 ? 12.067 -4.162 -10.620 1.00 88.81 116 ILE A CA 1
ATOM 924 C C . ILE A 1 116 ? 11.601 -3.471 -9.338 1.00 88.81 116 ILE A C 1
ATOM 926 O O . ILE A 1 116 ? 10.858 -4.063 -8.553 1.00 88.81 116 ILE A O 1
ATOM 930 N N . VAL A 1 117 ? 11.995 -2.210 -9.136 1.00 86.94 117 VAL A N 1
ATOM 931 C CA . VAL A 1 117 ? 11.563 -1.431 -7.965 1.00 86.94 117 VAL A CA 1
ATOM 932 C C . VAL A 1 117 ? 10.045 -1.276 -7.955 1.00 86.94 117 VAL A C 1
ATOM 934 O O . VAL A 1 117 ? 9.419 -1.416 -6.902 1.00 86.94 117 VAL A O 1
ATOM 937 N N . GLY A 1 118 ? 9.450 -1.083 -9.135 1.00 87.81 118 GLY A N 1
ATOM 938 C CA . GLY A 1 118 ? 8.005 -1.060 -9.313 1.00 87.81 118 GLY A CA 1
ATOM 939 C C . GLY A 1 118 ? 7.330 -2.334 -8.787 1.00 87.81 118 GLY A C 1
ATOM 940 O O . GLY A 1 118 ? 6.469 -2.280 -7.910 1.00 87.81 118 GLY A O 1
ATOM 941 N N . CYS A 1 119 ? 7.756 -3.497 -9.281 1.00 89.12 119 CYS A N 1
ATOM 942 C CA . CYS A 1 119 ? 7.219 -4.801 -8.893 1.00 89.12 119 CYS A CA 1
ATOM 943 C C . CYS A 1 119 ? 7.357 -5.077 -7.392 1.00 89.12 119 CYS A C 1
ATOM 945 O O . CYS A 1 119 ? 6.407 -5.567 -6.779 1.00 89.12 119 CYS A O 1
ATOM 947 N N . ILE A 1 120 ? 8.502 -4.738 -6.789 1.00 91.31 120 ILE A N 1
ATOM 948 C CA . ILE A 1 120 ? 8.719 -4.924 -5.348 1.00 91.31 120 ILE A CA 1
ATOM 949 C C . ILE A 1 120 ? 7.701 -4.098 -4.558 1.00 91.31 120 ILE A C 1
ATOM 951 O O . ILE A 1 120 ? 6.985 -4.636 -3.715 1.00 91.31 120 ILE A O 1
ATOM 955 N N . LEU A 1 121 ? 7.580 -2.805 -4.857 1.00 90.94 121 LEU A N 1
ATOM 956 C CA . LEU A 1 121 ? 6.660 -1.923 -4.142 1.00 90.94 121 LEU A CA 1
ATOM 957 C C . LEU A 1 121 ? 5.187 -2.309 -4.345 1.00 90.94 121 LEU A C 1
ATOM 959 O O . LEU A 1 121 ? 4.409 -2.242 -3.393 1.00 90.94 121 LEU A O 1
ATOM 963 N N . TYR A 1 122 ? 4.802 -2.795 -5.530 1.00 90.44 122 TYR A N 1
ATOM 964 C CA . TYR A 1 122 ? 3.468 -3.361 -5.749 1.00 90.44 122 TYR A CA 1
ATOM 965 C C . TYR A 1 122 ? 3.203 -4.600 -4.896 1.00 90.44 122 TYR A C 1
ATOM 967 O O . TYR A 1 122 ? 2.143 -4.695 -4.277 1.00 90.44 122 TYR A O 1
ATOM 975 N N . ALA A 1 123 ? 4.153 -5.534 -4.835 1.00 90.50 123 ALA A N 1
ATOM 976 C CA . ALA A 1 123 ? 4.015 -6.743 -4.031 1.00 90.50 123 ALA A CA 1
ATOM 977 C C . ALA A 1 123 ? 3.885 -6.411 -2.536 1.00 90.50 123 ALA A C 1
ATOM 979 O O . ALA A 1 123 ? 3.014 -6.950 -1.847 1.00 90.50 123 ALA A O 1
ATOM 980 N N . PHE A 1 124 ? 4.690 -5.469 -2.039 1.00 90.50 124 PHE A N 1
ATOM 981 C CA . PHE A 1 124 ? 4.595 -4.992 -0.660 1.00 90.50 124 PHE A CA 1
ATOM 982 C C . PHE A 1 124 ? 3.286 -4.250 -0.387 1.00 90.50 124 PHE A C 1
ATOM 984 O O . PHE A 1 124 ? 2.670 -4.490 0.648 1.00 90.50 124 PHE A O 1
ATOM 991 N N . SER A 1 125 ? 2.812 -3.424 -1.322 1.00 91.56 125 SER A N 1
ATOM 992 C CA . SER A 1 125 ? 1.511 -2.756 -1.217 1.00 91.56 125 SER A CA 1
ATOM 993 C C . SER A 1 125 ? 0.358 -3.761 -1.159 1.00 91.56 125 SER A C 1
ATOM 995 O O . SER A 1 125 ? -0.528 -3.623 -0.322 1.00 91.56 125 SER A O 1
ATOM 997 N N . LEU A 1 126 ? 0.381 -4.815 -1.984 1.00 90.44 126 LEU A N 1
ATOM 998 C CA . LEU A 1 126 ? -0.624 -5.887 -1.955 1.00 90.44 126 LEU A CA 1
ATOM 999 C C . LEU A 1 126 ? -0.544 -6.732 -0.680 1.00 90.44 126 LEU A C 1
ATOM 1001 O O . LEU A 1 126 ? -1.570 -7.156 -0.155 1.00 90.44 126 LEU A O 1
ATOM 1005 N N . THR A 1 127 ? 0.658 -6.944 -0.151 1.00 88.69 127 THR A N 1
ATOM 1006 C CA . THR A 1 127 ? 0.841 -7.620 1.138 1.00 88.69 127 THR A CA 1
ATOM 1007 C C . THR A 1 127 ? 0.282 -6.759 2.269 1.00 88.69 127 THR A C 1
ATOM 1009 O O . THR A 1 127 ? -0.528 -7.228 3.063 1.00 88.69 127 THR A O 1
ATOM 1012 N N . ALA A 1 128 ? 0.645 -5.477 2.316 1.00 88.50 128 ALA A N 1
ATOM 1013 C CA . ALA A 1 128 ? 0.137 -4.531 3.303 1.00 88.50 128 ALA A CA 1
ATOM 1014 C C . ALA A 1 128 ? -1.375 -4.345 3.195 1.00 88.50 128 ALA A C 1
ATOM 1016 O O . ALA A 1 128 ? -2.040 -4.255 4.224 1.00 88.50 128 ALA A O 1
ATOM 1017 N N . TRP A 1 129 ? -1.917 -4.354 1.973 1.00 89.25 129 TRP A N 1
ATOM 1018 C CA . TRP A 1 129 ? -3.344 -4.500 1.741 1.00 89.25 129 TRP A CA 1
ATOM 1019 C C . TRP A 1 129 ? -3.823 -5.748 2.456 1.00 89.25 129 TRP A C 1
ATOM 1021 O O . TRP A 1 129 ? -4.420 -5.559 3.491 1.00 89.25 129 TRP A O 1
ATOM 1031 N N . ALA A 1 130 ? -3.468 -6.969 2.041 1.00 88.31 130 ALA A N 1
ATOM 1032 C CA . ALA A 1 130 ? -3.986 -8.225 2.600 1.00 88.31 130 ALA A CA 1
ATOM 1033 C C . ALA A 1 130 ? -3.970 -8.315 4.143 1.00 88.31 130 ALA A C 1
ATOM 1035 O O . ALA A 1 130 ? -4.907 -8.846 4.738 1.00 88.31 130 ALA A O 1
ATOM 1036 N N . PHE A 1 131 ? -2.945 -7.766 4.800 1.00 86.75 131 PHE A N 1
ATOM 1037 C CA . PHE A 1 131 ? -2.839 -7.738 6.265 1.00 86.75 131 PHE A CA 1
ATOM 1038 C C . PHE A 1 131 ? -3.802 -6.762 6.953 1.00 86.75 131 PHE A C 1
ATOM 1040 O O . PHE A 1 131 ? -4.208 -7.010 8.085 1.00 86.75 131 PHE A O 1
ATOM 1047 N N . ASN A 1 132 ? -4.217 -5.689 6.282 1.00 85.38 132 ASN A N 1
ATOM 1048 C CA . ASN A 1 132 ? -5.179 -4.717 6.800 1.00 85.38 132 ASN A CA 1
ATOM 1049 C C . ASN A 1 132 ? -6.635 -5.205 6.779 1.00 85.38 132 ASN A C 1
ATOM 1051 O O . ASN A 1 132 ? -7.536 -4.381 6.927 1.00 85.38 132 ASN A O 1
ATOM 1055 N N . TYR A 1 133 ? -6.898 -6.505 6.587 1.00 84.75 133 TYR A N 1
ATOM 1056 C CA . TYR A 1 133 ? -8.254 -6.992 6.335 1.00 84.75 133 TYR A CA 1
ATOM 1057 C C . TYR A 1 133 ? -9.214 -6.549 7.448 1.00 84.75 133 TYR A C 1
ATOM 1059 O O . TYR A 1 133 ? -8.892 -6.733 8.625 1.00 84.75 133 TYR A O 1
ATOM 1067 N N . PRO A 1 134 ? -10.376 -5.968 7.091 1.00 80.25 134 PRO A N 1
ATOM 1068 C CA . PRO A 1 134 ? -11.403 -5.567 8.043 1.00 80.25 134 PRO A CA 1
ATOM 1069 C C . PRO A 1 134 ? -11.734 -6.680 9.043 1.00 80.25 134 PRO A C 1
ATOM 1071 O O . PRO A 1 134 ? -12.280 -7.714 8.657 1.00 80.25 134 PRO A O 1
ATOM 1074 N N . SER A 1 135 ? -11.453 -6.459 10.325 1.00 79.06 135 SER A N 1
ATOM 1075 C CA . SER A 1 135 ? -11.785 -7.394 11.405 1.00 79.06 135 SER A CA 1
ATOM 1076 C C . SER A 1 135 ? -12.688 -6.731 12.439 1.00 79.06 135 SER A C 1
ATOM 1078 O O . SER A 1 135 ? -12.659 -5.514 12.618 1.00 79.06 135 SER A O 1
ATOM 1080 N N . ASP A 1 136 ? -13.485 -7.543 13.133 1.00 79.94 136 ASP A N 1
ATOM 1081 C CA . ASP A 1 136 ? -14.185 -7.094 14.334 1.00 79.94 136 ASP A CA 1
ATOM 1082 C C . ASP A 1 136 ? -13.149 -6.806 15.453 1.00 79.94 136 ASP A C 1
ATOM 1084 O O . ASP A 1 136 ? -12.059 -7.398 15.466 1.00 79.94 136 ASP A O 1
ATOM 1088 N N . MET A 1 137 ? -13.474 -5.863 16.352 1.00 77.75 137 MET A N 1
ATOM 1089 C CA . MET A 1 137 ? -12.659 -5.535 17.533 1.00 77.75 137 MET A CA 1
ATOM 1090 C C . MET A 1 137 ? -12.503 -6.773 18.413 1.00 77.75 137 MET A C 1
ATOM 1092 O O . MET A 1 137 ? -13.469 -7.503 18.637 1.00 77.75 137 MET A O 1
ATOM 1096 N N . LYS A 1 138 ? -11.298 -6.980 18.937 1.00 79.00 138 LYS A N 1
ATOM 1097 C CA . LYS A 1 138 ? -11.023 -8.040 19.904 1.00 79.00 138 LYS A CA 1
ATOM 1098 C C . LYS A 1 138 ? -11.029 -7.443 21.306 1.00 79.00 138 LYS A C 1
ATOM 1100 O O . LYS A 1 138 ? -10.404 -6.405 21.528 1.00 79.00 138 LYS A O 1
ATOM 1105 N N . GLU A 1 139 ? -11.740 -8.089 22.226 1.00 67.62 139 GLU A N 1
ATOM 1106 C CA . GLU A 1 139 ? -11.496 -7.885 23.653 1.00 67.62 139 GLU A CA 1
ATOM 1107 C C . GLU A 1 139 ? -10.121 -8.476 23.964 1.00 67.62 139 GLU A C 1
ATOM 1109 O O . GLU A 1 139 ? -9.760 -9.524 23.424 1.00 67.62 139 GLU A O 1
ATOM 1114 N N . ASP A 1 140 ? -9.311 -7.733 24.710 1.00 65.44 140 ASP A N 1
ATOM 1115 C CA . ASP A 1 140 ? -7.933 -8.119 24.985 1.00 65.44 140 ASP A CA 1
ATOM 1116 C C . ASP A 1 140 ? -7.909 -9.431 25.803 1.00 65.44 140 ASP A C 1
ATOM 1118 O O . ASP A 1 140 ? -8.628 -9.545 26.797 1.00 65.44 140 ASP A O 1
ATOM 1122 N N . GLU A 1 141 ? -7.111 -10.414 25.359 1.00 51.59 141 GLU A N 1
ATOM 1123 C CA . GLU A 1 141 ? -6.664 -11.553 26.186 1.00 51.59 141 GLU A CA 1
ATOM 1124 C C . GLU A 1 141 ? -5.547 -11.112 27.140 1.00 51.59 141 GLU A C 1
ATOM 1126 O O . GLU A 1 141 ? -4.654 -10.348 26.690 1.00 51.59 141 GLU A O 1
#

Radius of gyration: 17.29 Å; chains: 1; bounding box: 42×26×49 Å

Organism: NCBI:txid163

Foldseek 3Di:
DDPVVLVVVLVVLVVVLVVLVVVLVVLDDDADQDDDPLLVVLLVQLLVLLVVLLVCLVVLLEPVSCVDPVLCVVLVDDVDDDSVVSSVVVLVVSLVSLVVLLVSLSVCCNVGNNNPSNVSSVVSSVVSSVSNRDDHRDHDD

Secondary structure (DSSP, 8-state):
--HHHHHHHHHHHHHHHHHHHHHHHHS---------HHHHHHHHHHHHHHHHHHHHHTTTTBHHHHHSHHHHHHHT--TT--HHHHHHHHHHHHHHHHHHHHHHHHHHHHHH--HHHHHHHHHHHHHHHHHT---PPBPP-

Sequence (141 aa):
MNKKLWKLLWFGVPLTKVVYAFLAYSNRKEIDNSFQMVSLLILIIGLITCTLSILLSRKIYQKNFYENKLVKSFIGSTKNADDSASVFVLFTMLIGLAETAALFAFVQYILTGNLIVGCILYAFSLTAWAFNYPSDMKEDE

pLDDT: mean 82.36, std 8.7, range [51.59, 91.56]